Protein AF-A0A7J4Q3N7-F1 (afdb_monomer)

pLDDT: mean 79.57, std 8.9, range [38.97, 88.31]

Radius of gyration: 21.67 Å; Cα contacts (8 Å, |Δi|>4): 85; chains: 1; bounding box: 56×16×54 Å

Foldseek 3Di:
DLVVLLVVLVVLLVVLVVVDQDDDADPPDDPVRVVVSVVSRVVSVVVNVVSNVSSVVSNLVSLLVQLVVLQVVLVDPPDPDPVSSVVSPVVSVVSVVVSVVVVVPPD

Secondary structure (DSSP, 8-state):
-HHHHHHHHHHHHHHHHHH-PPPPPPTT--HHHHHHHHHHHHHHHHHHHHHHHHHHHHHHHHHHHHHHHHHHHHH-TT-S-HHHHHHHHHHHHHHHHHHHHHHH---

Structure (mmCIF, N/CA/C/O backbone):
data_AF-A0A7J4Q3N7-F1
#
_entry.id   AF-A0A7J4Q3N7-F1
#
loop_
_atom_site.group_PDB
_atom_site.id
_atom_site.type_symbol
_atom_site.label_atom_id
_atom_site.label_alt_id
_atom_site.label_comp_id
_atom_site.label_asym_id
_atom_site.label_entity_id
_atom_site.label_seq_id
_atom_site.pdbx_PDB_ins_code
_atom_site.Cartn_x
_atom_site.Cartn_y
_atom_site.Cartn_z
_atom_site.occupancy
_atom_site.B_iso_or_equiv
_atom_site.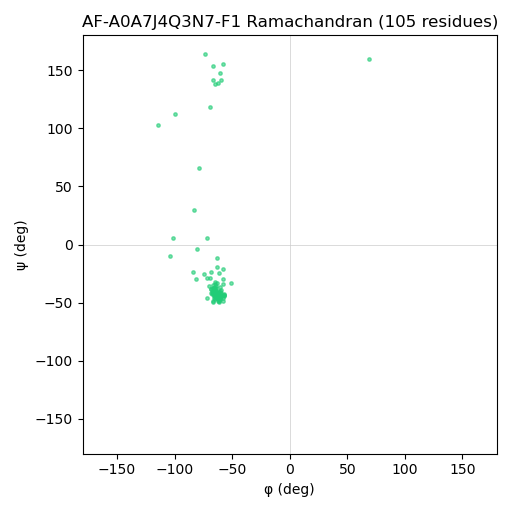auth_seq_id
_atom_site.auth_comp_id
_atom_site.auth_asym_id
_atom_site.auth_atom_id
_atom_site.pdbx_PDB_model_num
ATOM 1 N N . MET A 1 1 ? -17.308 1.319 -0.781 1.00 62.91 1 MET A N 1
ATOM 2 C CA . MET A 1 1 ? -16.421 2.261 -1.500 1.00 62.91 1 MET A CA 1
ATOM 3 C C . MET A 1 1 ? -14.944 1.894 -1.367 1.00 62.91 1 MET A C 1
ATOM 5 O O . MET A 1 1 ? -14.334 1.681 -2.399 1.00 62.91 1 MET A O 1
ATOM 9 N N . GLY A 1 2 ? -14.366 1.726 -0.167 1.00 72.50 2 GLY A N 1
ATOM 10 C CA . GLY A 1 2 ? -12.923 1.424 -0.027 1.00 72.50 2 GLY A CA 1
ATOM 11 C C . GLY A 1 2 ? -12.428 0.148 -0.736 1.00 72.50 2 GLY A C 1
ATOM 12 O O . GLY A 1 2 ? -11.348 0.158 -1.310 1.00 72.50 2 GLY A O 1
ATOM 13 N N . ILE A 1 3 ? -13.253 -0.906 -0.809 1.00 79.56 3 ILE A N 1
ATOM 14 C CA . ILE A 1 3 ? -12.936 -2.144 -1.555 1.00 79.56 3 ILE A CA 1
ATOM 15 C C . ILE A 1 3 ? -12.726 -1.878 -3.056 1.00 79.56 3 ILE A C 1
ATOM 17 O O . ILE A 1 3 ? -11.847 -2.474 -3.665 1.00 79.56 3 ILE A O 1
ATOM 21 N N . VAL A 1 4 ? -13.486 -0.950 -3.648 1.00 81.88 4 VAL A N 1
ATOM 22 C CA . VAL A 1 4 ? -13.368 -0.608 -5.077 1.00 81.88 4 VAL A CA 1
ATOM 23 C C . VAL A 1 4 ? -11.997 -0.002 -5.378 1.00 81.88 4 VAL A C 1
ATOM 25 O O . VAL A 1 4 ? -11.422 -0.295 -6.418 1.00 81.88 4 VAL A O 1
ATOM 28 N N . LEU A 1 5 ? -11.440 0.784 -4.451 1.00 78.94 5 LEU A N 1
ATOM 29 C CA . LEU A 1 5 ? -10.101 1.361 -4.603 1.00 78.94 5 LEU A CA 1
ATOM 30 C C . LEU A 1 5 ? -8.999 0.303 -4.501 1.00 78.94 5 LEU A C 1
ATOM 32 O O . LEU A 1 5 ? -8.014 0.389 -5.223 1.00 78.94 5 LEU A O 1
ATOM 36 N N . ILE A 1 6 ? -9.180 -0.713 -3.652 1.00 82.69 6 ILE A N 1
ATOM 37 C CA . ILE A 1 6 ? -8.241 -1.841 -3.556 1.00 82.69 6 ILE A CA 1
ATOM 38 C C . ILE A 1 6 ? -8.243 -2.646 -4.860 1.00 82.69 6 ILE A C 1
ATOM 40 O O . ILE A 1 6 ? -7.178 -2.984 -5.367 1.00 82.69 6 ILE A O 1
ATOM 44 N N . LEU A 1 7 ? -9.425 -2.905 -5.429 1.00 81.31 7 LEU A N 1
ATOM 45 C CA . LEU A 1 7 ? -9.546 -3.595 -6.715 1.00 81.31 7 LEU A CA 1
ATOM 46 C C . LEU A 1 7 ? -8.956 -2.765 -7.860 1.00 81.31 7 LEU A C 1
ATOM 48 O O . LEU A 1 7 ? -8.196 -3.294 -8.661 1.00 81.31 7 LEU A O 1
ATOM 52 N N . ALA A 1 8 ? -9.240 -1.460 -7.908 1.00 80.00 8 ALA A N 1
ATOM 53 C CA . ALA A 1 8 ? -8.658 -0.565 -8.905 1.00 80.00 8 ALA A CA 1
ATOM 54 C C . ALA A 1 8 ? -7.124 -0.529 -8.820 1.00 80.00 8 ALA A C 1
ATOM 56 O O . ALA A 1 8 ? -6.459 -0.536 -9.848 1.00 80.00 8 ALA A O 1
ATOM 57 N N . ALA A 1 9 ? -6.562 -0.547 -7.609 1.00 79.56 9 ALA A N 1
ATOM 58 C CA . ALA A 1 9 ? -5.119 -0.600 -7.409 1.00 79.56 9 ALA A CA 1
ATOM 59 C C . ALA A 1 9 ? -4.483 -1.905 -7.909 1.00 79.56 9 ALA A C 1
ATOM 61 O O . ALA A 1 9 ? -3.396 -1.862 -8.475 1.00 79.56 9 ALA A O 1
ATOM 62 N N . ALA A 1 10 ? -5.148 -3.048 -7.708 1.00 80.19 10 ALA A N 1
ATOM 63 C CA . ALA A 1 10 ? -4.678 -4.340 -8.212 1.00 80.19 10 ALA A CA 1
ATOM 64 C C . ALA A 1 10 ? -4.695 -4.389 -9.748 1.00 80.19 10 ALA A C 1
ATOM 66 O O . ALA A 1 10 ? -3.733 -4.826 -10.367 1.00 80.19 10 ALA A O 1
ATOM 67 N N . LEU A 1 11 ? -5.749 -3.852 -10.367 1.00 80.44 11 LEU A N 1
ATOM 68 C CA . LEU A 1 11 ? -5.823 -3.738 -11.825 1.00 80.44 11 LEU A CA 1
ATOM 69 C C . LEU A 1 11 ? -4.754 -2.789 -12.381 1.00 80.44 11 LEU A C 1
ATOM 71 O O . LEU A 1 11 ? -4.252 -3.003 -13.477 1.00 80.44 11 LEU A O 1
ATOM 75 N N . PHE A 1 12 ? -4.375 -1.752 -11.628 1.00 78.19 12 PHE A N 1
ATOM 76 C CA . PHE A 1 12 ? -3.353 -0.803 -12.066 1.00 78.19 12 PHE A CA 1
ATOM 77 C C . PHE A 1 12 ? -1.967 -1.453 -12.197 1.00 78.19 12 PHE A C 1
ATOM 79 O O . PHE A 1 12 ? -1.260 -1.147 -13.150 1.00 78.19 12 PHE A O 1
ATOM 86 N N . SER A 1 13 ? -1.592 -2.388 -11.312 1.00 71.94 13 SER A N 1
ATOM 87 C CA . SER A 1 13 ? -0.320 -3.117 -11.464 1.00 71.94 13 SER A CA 1
ATOM 88 C C . SER A 1 13 ? -0.321 -4.074 -12.658 1.00 71.94 13 SER A C 1
ATOM 90 O O . SER A 1 13 ? 0.720 -4.301 -13.264 1.00 71.94 13 SER A O 1
ATOM 92 N N . GLU A 1 14 ? -1.486 -4.606 -1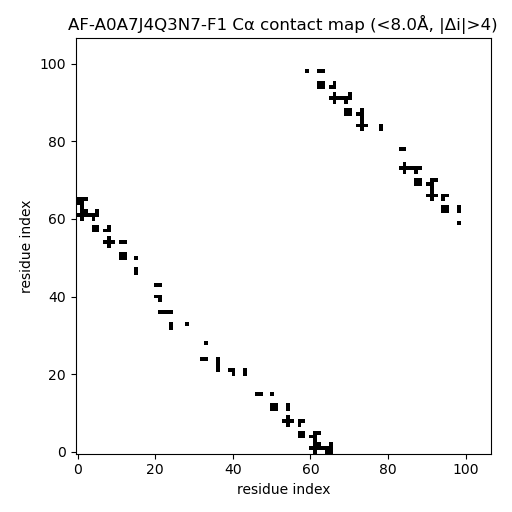3.038 1.00 76.69 14 GLU A N 1
ATOM 93 C CA . GLU A 1 14 ? -1.606 -5.451 -14.233 1.00 76.69 14 GLU A CA 1
ATOM 94 C C . GLU A 1 14 ? -1.403 -4.660 -15.533 1.00 76.69 14 GLU A C 1
ATOM 96 O O . GLU A 1 14 ? -0.985 -5.234 -16.536 1.00 76.69 14 GLU A O 1
ATOM 101 N N . VAL A 1 15 ? -1.633 -3.340 -15.527 1.00 72.94 15 VAL A N 1
ATOM 102 C CA . VAL A 1 15 ? -1.409 -2.500 -16.713 1.00 72.94 15 VAL A CA 1
ATOM 103 C C . VAL A 1 15 ? 0.055 -2.510 -17.139 1.00 72.94 15 VAL A C 1
ATOM 105 O O . VAL A 1 15 ? 0.313 -2.666 -18.325 1.00 72.94 15 VAL A O 1
ATOM 108 N N . VAL A 1 16 ? 1.011 -2.401 -16.212 1.00 67.00 16 VAL A N 1
ATOM 109 C CA . VAL A 1 16 ? 2.450 -2.447 -16.548 1.00 67.00 16 VAL A CA 1
ATOM 110 C C . VAL A 1 16 ? 2.868 -3.835 -17.011 1.00 67.00 16 VAL A C 1
ATOM 112 O O . VAL A 1 16 ? 3.594 -3.961 -17.994 1.00 67.00 16 VAL A O 1
ATOM 115 N N . ALA A 1 17 ? 2.327 -4.881 -16.383 1.00 70.12 17 ALA A N 1
ATOM 116 C CA . ALA A 1 17 ? 2.602 -6.260 -16.772 1.00 70.12 17 ALA A CA 1
ATOM 117 C C . ALA A 1 17 ? 2.164 -6.588 -18.215 1.00 70.12 17 ALA A C 1
ATOM 119 O O . ALA A 1 17 ? 2.726 -7.496 -18.821 1.00 70.12 17 ALA A O 1
ATOM 120 N N . MET A 1 18 ? 1.193 -5.857 -18.781 1.00 72.50 18 MET A N 1
ATOM 121 C CA . MET A 1 18 ? 0.778 -6.023 -20.181 1.00 72.50 18 MET A CA 1
ATOM 122 C C . MET A 1 18 ? 1.768 -5.445 -21.200 1.00 72.50 18 MET A C 1
ATOM 124 O O . MET A 1 18 ? 1.761 -5.903 -22.340 1.00 72.50 18 MET A O 1
ATOM 128 N N . TRP A 1 19 ? 2.582 -4.453 -20.826 1.00 71.88 19 TRP A N 1
ATOM 129 C CA . TRP A 1 19 ? 3.581 -3.871 -21.734 1.00 71.88 19 TRP A CA 1
ATOM 130 C C . TRP A 1 19 ? 4.853 -4.713 -21.808 1.00 71.88 19 TRP A C 1
ATOM 132 O O . TRP A 1 19 ? 5.462 -4.775 -22.869 1.00 71.88 19 TRP A O 1
ATOM 142 N N . GLY A 1 20 ? 5.191 -5.418 -20.724 1.00 71.62 20 GLY A N 1
ATOM 143 C CA . GLY A 1 20 ? 6.377 -6.271 -20.653 1.00 71.62 20 GLY A CA 1
ATOM 144 C C . GLY A 1 20 ? 7.695 -5.479 -20.661 1.00 71.62 20 GLY A C 1
ATOM 145 O O . GLY A 1 20 ? 7.715 -4.306 -21.038 1.00 71.62 20 GLY A O 1
ATOM 146 N N . PRO A 1 21 ? 8.799 -6.087 -20.196 1.00 78.19 21 PRO A N 1
ATOM 147 C CA . PRO A 1 21 ? 10.117 -5.471 -20.298 1.00 78.19 21 PRO A CA 1
ATOM 148 C C . PRO A 1 21 ? 10.559 -5.365 -21.770 1.00 78.19 21 PRO A C 1
ATOM 150 O O . PRO A 1 21 ? 10.116 -6.176 -22.587 1.00 78.19 21 PRO A O 1
ATOM 153 N N . PRO A 1 22 ? 11.431 -4.398 -22.112 1.00 78.25 22 PRO A N 1
ATOM 154 C CA . PRO A 1 22 ? 12.020 -4.307 -23.446 1.00 78.25 22 PRO A CA 1
ATOM 155 C C . PRO A 1 22 ? 12.829 -5.566 -23.790 1.00 78.25 22 PRO A C 1
ATOM 157 O O . PRO A 1 22 ? 13.416 -6.195 -22.906 1.00 78.25 22 PRO A O 1
ATOM 160 N N . ASP A 1 23 ? 12.843 -5.929 -25.074 1.00 80.38 23 ASP A N 1
ATOM 161 C CA . ASP A 1 23 ? 13.528 -7.124 -25.574 1.00 80.38 23 ASP A CA 1
ATOM 162 C C . ASP A 1 23 ? 15.050 -7.012 -25.387 1.00 80.38 23 ASP A C 1
ATOM 164 O O . ASP A 1 23 ? 15.643 -5.959 -25.627 1.00 80.38 23 ASP A O 1
ATOM 168 N N . GLU A 1 24 ? 15.690 -8.105 -24.958 1.00 79.56 24 GLU A N 1
ATOM 169 C CA . GLU A 1 24 ? 17.145 -8.143 -24.779 1.00 79.56 24 GLU A CA 1
ATOM 170 C C . GLU A 1 24 ? 17.868 -7.918 -26.121 1.00 79.56 24 GLU A C 1
ATOM 172 O O . GLU A 1 24 ? 17.449 -8.470 -27.144 1.00 79.56 24 GLU A O 1
ATOM 177 N N . PRO A 1 25 ? 18.967 -7.139 -26.140 1.00 79.06 25 PRO A N 1
ATOM 178 C CA . PRO A 1 25 ? 19.709 -6.886 -27.364 1.00 79.06 25 PRO A CA 1
ATOM 179 C C . PRO A 1 25 ? 20.367 -8.176 -27.869 1.00 79.06 25 PRO A C 1
ATOM 181 O O . PRO A 1 25 ? 20.892 -8.971 -27.084 1.00 79.06 25 PRO A O 1
ATOM 184 N N . ASP A 1 26 ? 20.370 -8.362 -29.190 1.00 80.12 26 ASP A N 1
ATOM 185 C CA . ASP A 1 26 ? 21.019 -9.505 -29.836 1.00 80.12 26 ASP A CA 1
ATOM 186 C C . ASP A 1 26 ? 22.518 -9.584 -29.489 1.00 80.12 26 ASP A C 1
ATOM 188 O O . ASP A 1 26 ? 23.181 -8.583 -29.213 1.00 80.12 26 ASP A O 1
ATOM 192 N N . VAL A 1 27 ? 23.095 -10.788 -29.568 1.00 70.56 27 VAL A N 1
ATOM 193 C CA . VAL A 1 27 ? 24.531 -11.038 -29.294 1.00 70.56 27 VAL A CA 1
ATOM 194 C C . VAL A 1 27 ? 25.453 -10.210 -30.210 1.00 70.56 27 VAL A C 1
ATOM 196 O O . VAL A 1 27 ? 26.607 -9.941 -29.865 1.00 70.56 27 VAL A O 1
ATOM 199 N N . ASP A 1 28 ? 24.918 -9.761 -31.344 1.00 78.50 28 ASP A N 1
ATOM 200 C CA . ASP A 1 28 ? 25.603 -9.023 -32.402 1.00 78.50 28 ASP A CA 1
ATOM 201 C C . ASP A 1 28 ? 25.313 -7.508 -32.335 1.00 78.50 28 ASP A C 1
ATOM 203 O O . ASP A 1 28 ? 25.697 -6.764 -33.242 1.00 78.50 28 ASP A O 1
ATOM 207 N N . ALA A 1 29 ? 24.602 -7.054 -31.297 1.00 78.50 29 ALA A N 1
ATOM 208 C CA . ALA A 1 29 ? 24.111 -5.689 -31.168 1.00 78.50 29 ALA A CA 1
ATOM 209 C C . ALA A 1 29 ? 25.245 -4.656 -31.165 1.00 78.50 29 ALA A C 1
ATOM 211 O O . ALA A 1 29 ? 26.318 -4.845 -30.579 1.00 78.50 29 ALA A O 1
ATOM 212 N N . THR A 1 30 ? 24.998 -3.522 -31.819 1.00 85.12 30 THR A N 1
ATOM 213 C CA . THR A 1 30 ? 25.947 -2.413 -31.808 1.00 85.12 30 THR A CA 1
ATOM 214 C C . THR A 1 30 ? 25.943 -1.707 -30.448 1.00 85.12 30 THR A C 1
ATOM 216 O O . THR A 1 30 ? 25.027 -1.846 -29.640 1.00 85.12 30 THR A O 1
ATOM 219 N N . LEU A 1 31 ? 26.980 -0.905 -30.177 1.00 81.06 31 LEU A N 1
ATOM 220 C CA . LEU A 1 31 ? 27.035 -0.057 -28.976 1.00 81.06 31 LEU A CA 1
ATOM 221 C C . LEU A 1 31 ? 25.846 0.916 -28.89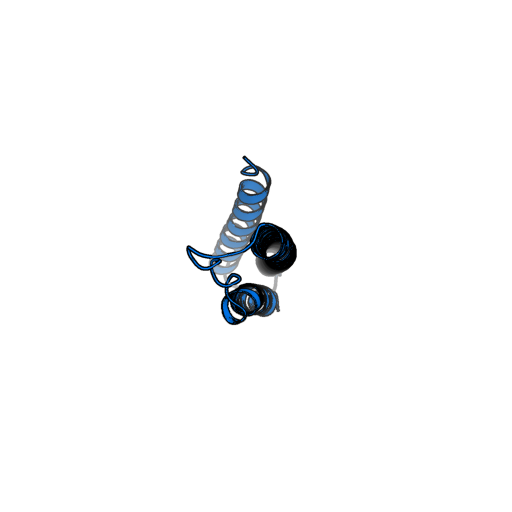0 1.00 81.06 31 LEU A C 1
ATOM 223 O O . LEU A 1 31 ? 25.437 1.272 -27.788 1.00 81.06 31 LEU A O 1
ATOM 227 N N . GLU A 1 32 ? 25.311 1.336 -30.038 1.00 84.06 32 GLU A N 1
ATOM 228 C CA . GLU A 1 32 ? 24.142 2.211 -30.126 1.00 84.06 32 GLU A CA 1
ATOM 229 C C . GLU A 1 32 ? 22.867 1.453 -29.723 1.00 84.06 32 GLU A C 1
ATOM 231 O O . GLU A 1 32 ? 22.152 1.915 -28.835 1.00 84.06 32 GLU A O 1
ATOM 236 N N . ASP A 1 33 ? 22.672 0.232 -30.233 1.00 80.06 33 ASP A N 1
ATOM 237 C CA . ASP A 1 33 ? 21.550 -0.643 -29.849 1.00 80.06 33 ASP A CA 1
ATOM 238 C C . ASP A 1 33 ? 21.569 -0.980 -28.347 1.00 80.06 33 ASP A C 1
ATOM 240 O O . ASP A 1 33 ? 20.536 -0.967 -27.679 1.00 80.06 33 ASP A O 1
ATOM 244 N N . LEU A 1 34 ? 22.760 -1.219 -27.781 1.00 83.06 34 LEU A N 1
ATOM 245 C CA . LEU A 1 34 ? 22.914 -1.481 -26.348 1.00 83.06 34 LEU A CA 1
ATOM 246 C C . LEU A 1 34 ? 22.566 -0.248 -25.500 1.00 83.06 34 LEU A C 1
ATOM 248 O O . LEU A 1 34 ? 21.998 -0.377 -24.418 1.00 83.06 34 LEU A O 1
ATOM 252 N N . SER A 1 35 ? 22.923 0.948 -25.978 1.00 84.62 35 SER A N 1
ATOM 253 C CA . SER A 1 35 ? 22.598 2.201 -25.293 1.00 84.62 35 SER A CA 1
ATOM 254 C C . SER A 1 35 ? 21.099 2.498 -25.319 1.00 84.62 35 SER A C 1
ATOM 256 O O . SER A 1 35 ? 20.551 2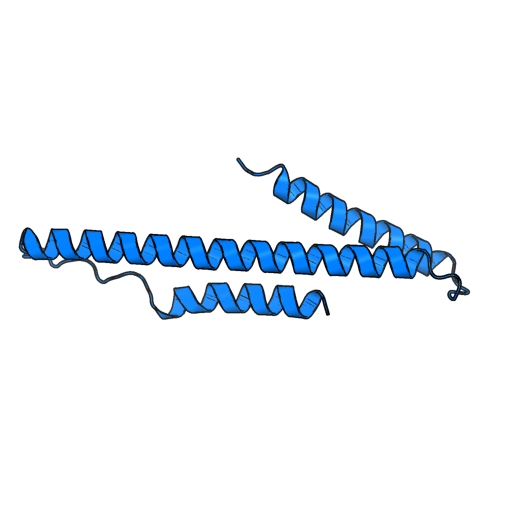.908 -24.298 1.00 84.62 35 SER A O 1
ATOM 258 N N . GLN A 1 36 ? 20.435 2.202 -26.439 1.00 85.19 36 GLN A N 1
ATOM 259 C CA . GLN A 1 36 ? 18.996 2.375 -26.597 1.00 85.19 36 GLN A CA 1
ATOM 260 C C . GLN A 1 36 ? 18.210 1.382 -25.731 1.00 85.19 36 GLN A C 1
ATOM 262 O O . GLN A 1 36 ? 17.291 1.786 -25.027 1.00 85.19 36 GLN A O 1
ATOM 267 N N . TYR A 1 37 ? 18.641 0.116 -25.669 1.00 85.12 37 TYR A N 1
ATOM 268 C CA . TYR A 1 37 ? 18.067 -0.873 -24.751 1.00 85.12 37 TYR A CA 1
ATOM 269 C C . TYR A 1 37 ? 18.149 -0.434 -23.281 1.00 85.12 37 TYR A C 1
ATOM 271 O O . TYR A 1 37 ? 17.189 -0.591 -22.529 1.00 85.12 37 TYR A O 1
ATOM 279 N N . LEU A 1 38 ? 19.287 0.124 -22.852 1.00 85.88 38 LEU A N 1
ATOM 280 C CA . LEU A 1 38 ? 19.442 0.604 -21.476 1.00 85.88 38 LEU A CA 1
ATOM 281 C C . LEU A 1 38 ? 18.527 1.797 -21.171 1.00 85.88 38 LEU A C 1
ATOM 283 O O . LEU A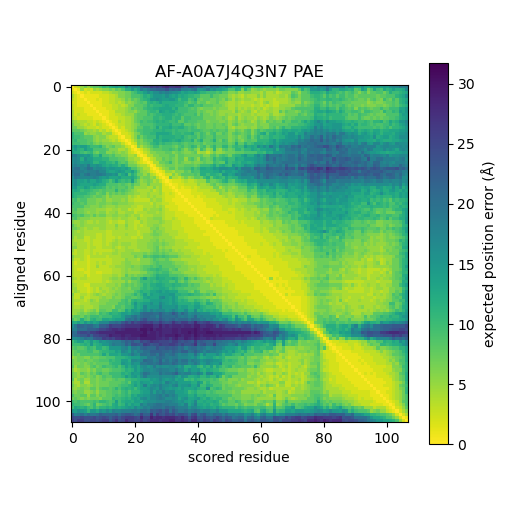 1 38 ? 17.999 1.873 -20.064 1.00 85.88 38 LEU A O 1
ATOM 287 N N . GLU A 1 39 ? 18.330 2.701 -22.133 1.00 88.31 39 GLU A N 1
ATOM 288 C CA . GLU A 1 39 ? 17.391 3.821 -22.007 1.00 88.31 39 GLU A CA 1
ATOM 289 C C . GLU A 1 39 ? 15.938 3.329 -21.913 1.00 88.31 39 GLU A C 1
ATOM 291 O O . GLU A 1 39 ? 15.207 3.731 -21.004 1.00 88.31 39 GLU A O 1
ATOM 296 N N . ASP A 1 40 ? 15.541 2.393 -22.776 1.00 86.06 40 ASP A N 1
ATOM 297 C CA . ASP A 1 40 ? 14.203 1.794 -22.760 1.00 86.06 40 ASP A CA 1
ATOM 298 C C . ASP A 1 40 ? 13.946 1.001 -21.466 1.00 86.06 40 ASP A C 1
ATOM 300 O O . ASP A 1 40 ? 12.850 1.052 -20.898 1.00 86.06 40 ASP A O 1
ATOM 304 N N . LEU A 1 41 ? 14.962 0.301 -20.952 1.00 87.44 41 LEU A N 1
ATOM 305 C CA . LEU A 1 41 ? 14.884 -0.440 -19.693 1.00 87.44 41 LEU A CA 1
ATOM 306 C C . LEU A 1 41 ? 14.738 0.494 -18.487 1.00 87.44 41 LEU A C 1
ATOM 308 O O . LEU A 1 41 ? 13.967 0.199 -17.571 1.00 87.44 41 LEU A O 1
ATOM 312 N N . ASP A 1 42 ? 15.459 1.615 -18.470 1.00 87.25 42 ASP A N 1
ATOM 313 C CA . ASP A 1 42 ? 15.322 2.628 -17.421 1.00 87.25 42 ASP A CA 1
ATOM 314 C C . ASP A 1 42 ? 13.923 3.265 -17.462 1.00 87.25 42 ASP A C 1
ATOM 316 O O . ASP A 1 42 ? 13.240 3.331 -16.438 1.00 87.25 42 ASP A O 1
ATOM 320 N N . GLY A 1 43 ? 13.428 3.599 -18.659 1.00 85.94 43 GLY A N 1
ATOM 321 C CA . GLY A 1 43 ? 12.064 4.093 -18.864 1.00 85.94 43 GLY A CA 1
ATOM 322 C C . GLY A 1 43 ? 10.981 3.107 -18.406 1.00 85.94 43 GLY A C 1
ATOM 323 O O . GLY A 1 43 ? 10.011 3.507 -17.754 1.0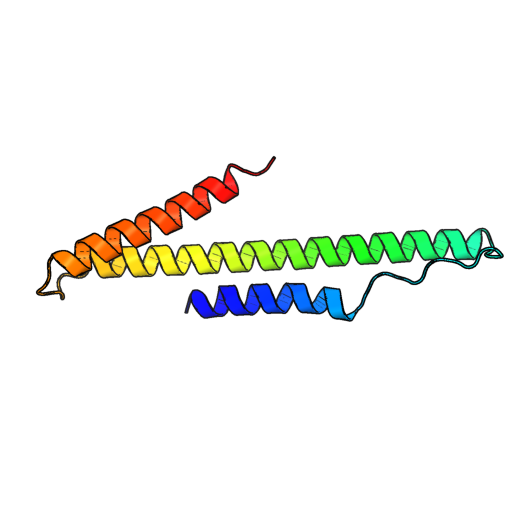0 85.94 43 GLY A O 1
ATOM 324 N N . TYR A 1 44 ? 11.153 1.811 -18.684 1.00 86.12 44 TYR A N 1
ATOM 325 C CA . TYR A 1 44 ? 10.265 0.754 -18.190 1.00 86.12 44 TYR A CA 1
ATOM 326 C C . TYR A 1 44 ? 10.276 0.662 -16.656 1.00 86.12 44 TYR A C 1
ATOM 328 O O . TYR A 1 44 ? 9.215 0.601 -16.030 1.00 86.12 44 TYR A O 1
ATOM 336 N N . ASN A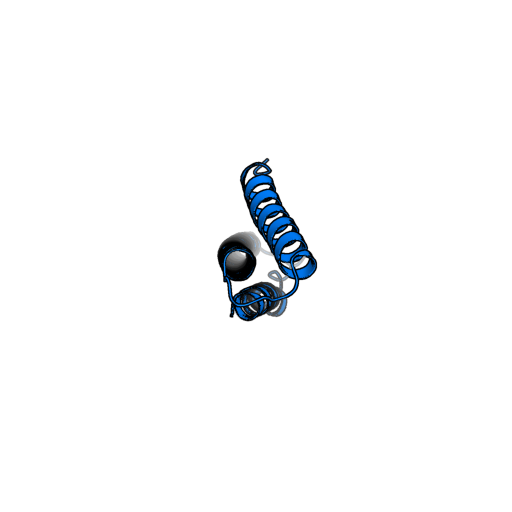 1 45 ? 11.458 0.699 -16.034 1.00 87.00 45 ASN A N 1
ATOM 337 C CA . ASN A 1 45 ? 11.595 0.643 -14.576 1.00 87.00 45 ASN A CA 1
ATOM 338 C C . ASN A 1 45 ? 10.986 1.870 -13.883 1.00 87.00 45 ASN A C 1
ATOM 340 O O . ASN A 1 45 ? 10.380 1.747 -12.814 1.00 87.00 45 ASN A O 1
ATOM 344 N N . ASP A 1 46 ? 11.117 3.051 -14.482 1.00 88.00 46 ASP A N 1
ATOM 345 C CA . ASP A 1 46 ? 10.487 4.268 -13.978 1.00 88.00 46 ASP A CA 1
ATOM 346 C C . ASP A 1 46 ? 8.960 4.199 -14.082 1.00 88.00 46 ASP A C 1
ATOM 348 O O . ASP A 1 46 ? 8.255 4.554 -13.129 1.00 88.00 46 ASP A O 1
ATOM 352 N N . LEU A 1 47 ? 8.432 3.676 -15.190 1.00 85.38 47 LEU A N 1
ATOM 353 C CA . LEU A 1 47 ? 7.000 3.437 -15.344 1.00 85.38 47 LEU A CA 1
ATOM 354 C C . LEU A 1 47 ? 6.479 2.440 -14.297 1.00 85.38 47 LEU A C 1
ATOM 356 O O . LEU A 1 47 ? 5.486 2.731 -13.622 1.00 85.38 47 LEU A O 1
ATOM 360 N N . ASP A 1 48 ? 7.158 1.305 -14.120 1.00 86.81 48 ASP A N 1
ATOM 361 C CA . ASP A 1 48 ? 6.814 0.302 -13.106 1.00 86.81 48 ASP A CA 1
ATOM 362 C C . ASP A 1 48 ? 6.803 0.909 -11.698 1.00 86.81 48 ASP A C 1
ATOM 364 O O . ASP A 1 48 ? 5.842 0.743 -10.937 1.00 86.81 48 ASP A O 1
ATOM 368 N N . ARG A 1 49 ? 7.813 1.723 -11.375 1.00 85.81 49 ARG A N 1
ATOM 369 C CA . ARG A 1 49 ? 7.901 2.426 -10.093 1.00 85.81 49 ARG A CA 1
ATOM 370 C C . ARG A 1 49 ? 6.729 3.383 -9.881 1.00 85.81 49 ARG A C 1
ATOM 372 O O . ARG A 1 49 ? 6.148 3.404 -8.791 1.00 85.81 49 ARG A O 1
ATOM 379 N N . VAL A 1 50 ? 6.372 4.185 -10.885 1.00 87.75 50 VAL A N 1
ATOM 380 C CA . VAL A 1 50 ? 5.261 5.147 -10.790 1.00 87.75 50 VAL A CA 1
ATOM 381 C C . VAL A 1 50 ? 3.931 4.423 -10.607 1.00 87.75 50 VAL A C 1
ATOM 383 O O . VAL A 1 50 ? 3.155 4.773 -9.715 1.00 87.75 50 VAL A O 1
ATOM 386 N N . VAL A 1 51 ? 3.670 3.390 -11.405 1.00 86.25 51 VAL A N 1
ATOM 387 C CA . VAL A 1 51 ? 2.426 2.616 -11.334 1.00 86.25 51 VAL A CA 1
ATOM 388 C C . VAL A 1 51 ? 2.322 1.878 -10.004 1.00 86.25 51 VAL A C 1
ATOM 390 O O . VAL A 1 51 ? 1.280 1.952 -9.347 1.00 86.25 51 VAL A O 1
ATOM 393 N N . THR A 1 52 ? 3.401 1.241 -9.550 1.00 85.44 52 THR A N 1
ATOM 394 C CA . THR A 1 52 ? 3.452 0.559 -8.250 1.00 85.44 52 THR A CA 1
ATOM 395 C C . THR A 1 52 ? 3.244 1.536 -7.089 1.00 85.44 52 THR A C 1
ATOM 397 O O . THR A 1 52 ? 2.509 1.238 -6.139 1.00 85.44 52 THR A O 1
ATOM 400 N N . SER A 1 53 ? 3.818 2.740 -7.173 1.00 86.38 53 SER A N 1
ATOM 401 C CA . SER A 1 53 ? 3.605 3.812 -6.195 1.00 86.38 53 SER A CA 1
ATOM 402 C C . SER A 1 53 ? 2.136 4.246 -6.137 1.00 86.38 53 SER A C 1
ATOM 404 O O . SER A 1 53 ? 1.527 4.246 -5.063 1.00 86.38 53 SER A O 1
ATOM 406 N N . ILE A 1 54 ? 1.515 4.521 -7.290 1.00 86.81 54 ILE A N 1
ATOM 407 C CA . ILE A 1 54 ? 0.092 4.884 -7.377 1.00 86.81 54 ILE A CA 1
ATOM 408 C C . ILE A 1 54 ? -0.795 3.754 -6.841 1.00 86.81 54 ILE A C 1
ATOM 410 O O . ILE A 1 54 ? -1.700 4.011 -6.043 1.00 86.81 54 ILE A O 1
AT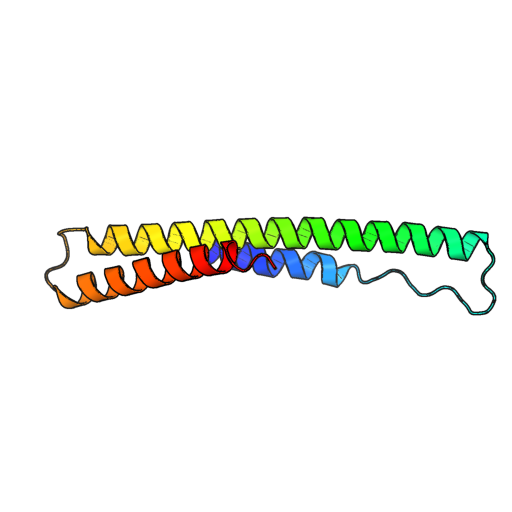OM 414 N N . GLY A 1 55 ? -0.516 2.502 -7.210 1.00 85.31 55 GLY A N 1
ATOM 415 C CA . GLY A 1 55 ? -1.218 1.331 -6.687 1.00 85.31 55 GLY A CA 1
ATOM 416 C C . GLY A 1 55 ? -1.132 1.247 -5.160 1.00 85.31 55 GLY A C 1
ATOM 417 O O . GLY A 1 55 ? -2.140 1.049 -4.480 1.00 85.31 55 GLY A O 1
ATOM 418 N N . THR A 1 56 ? 0.046 1.500 -4.591 1.00 85.75 56 THR A N 1
ATOM 419 C CA . THR A 1 56 ? 0.256 1.510 -3.135 1.00 85.75 56 THR A CA 1
ATOM 420 C C . THR A 1 56 ? -0.521 2.634 -2.444 1.00 85.75 56 THR A C 1
ATOM 422 O O . THR A 1 56 ? -1.128 2.408 -1.390 1.00 85.75 56 THR A O 1
ATOM 425 N N . ILE A 1 57 ? -0.575 3.828 -3.042 1.00 86.69 57 ILE A N 1
ATOM 426 C CA . ILE A 1 57 ? -1.380 4.955 -2.545 1.00 86.69 57 ILE A CA 1
ATOM 427 C C . ILE A 1 57 ? -2.867 4.591 -2.560 1.00 86.69 57 ILE A C 1
ATOM 429 O O . ILE A 1 57 ? -3.554 4.753 -1.551 1.00 86.69 57 ILE A O 1
ATOM 433 N N . LEU A 1 58 ? -3.370 4.048 -3.670 1.00 87.25 58 LEU A N 1
ATOM 434 C CA . LEU A 1 58 ? -4.770 3.647 -3.808 1.00 87.25 58 LEU A CA 1
ATOM 435 C C . LEU A 1 58 ? -5.159 2.544 -2.813 1.00 87.25 58 LEU A C 1
ATOM 437 O O . LEU A 1 58 ? -6.221 2.633 -2.192 1.00 87.25 58 LEU A O 1
ATOM 441 N N . GLN A 1 59 ? -4.291 1.552 -2.588 1.00 85.88 59 GLN A N 1
ATOM 442 C CA . GLN A 1 59 ? -4.491 0.537 -1.546 1.00 85.88 59 GLN A CA 1
ATOM 443 C C . GLN A 1 59 ? -4.527 1.161 -0.150 1.00 85.88 59 GLN A C 1
ATOM 445 O O . GLN A 1 59 ? -5.405 0.834 0.646 1.00 85.88 59 GLN A O 1
ATOM 450 N N . THR A 1 60 ? -3.607 2.080 0.143 1.00 87.56 60 THR A N 1
ATOM 451 C CA . THR A 1 60 ? -3.519 2.779 1.433 1.00 87.56 60 THR A CA 1
ATOM 452 C C . THR A 1 60 ? -4.782 3.588 1.715 1.00 87.56 60 THR A C 1
ATOM 454 O O . THR A 1 60 ? -5.381 3.462 2.785 1.00 87.56 60 THR A O 1
ATOM 457 N N . VAL A 1 61 ? -5.247 4.363 0.734 1.00 88.06 61 VAL A N 1
ATOM 458 C CA . VAL A 1 61 ? -6.496 5.129 0.832 1.00 88.06 61 VAL A CA 1
ATOM 459 C C . VAL A 1 61 ? -7.699 4.190 0.951 1.00 88.06 61 VAL A C 1
ATOM 461 O O . VAL A 1 61 ? -8.575 4.414 1.788 1.00 88.06 61 VAL A O 1
ATOM 464 N N . GLY A 1 62 ? -7.735 3.105 0.172 1.00 86.25 62 GLY A N 1
ATOM 465 C CA . GLY A 1 62 ? -8.781 2.084 0.241 1.00 86.25 62 GLY A CA 1
ATOM 466 C C . GLY A 1 62 ? -8.901 1.453 1.629 1.00 86.25 62 GLY A C 1
ATOM 467 O O . GLY A 1 62 ? -10.000 1.405 2.188 1.00 86.25 62 GLY A O 1
ATOM 468 N N . LEU A 1 63 ? -7.774 1.041 2.217 1.00 87.75 63 LEU A N 1
ATOM 469 C CA . LEU A 1 63 ? -7.699 0.495 3.574 1.00 87.75 63 LEU A CA 1
ATOM 470 C C . LEU A 1 63 ? -8.085 1.535 4.630 1.00 87.75 63 LEU A C 1
ATOM 472 O O . LEU A 1 63 ? -8.858 1.219 5.534 1.00 87.75 63 LEU A O 1
ATOM 476 N N . GLY A 1 64 ? -7.635 2.783 4.488 1.00 86.75 64 GLY A N 1
ATOM 477 C CA . GLY A 1 64 ? -8.020 3.881 5.377 1.00 86.75 64 GLY A CA 1
ATOM 478 C C . GLY A 1 64 ? -9.534 4.119 5.399 1.00 86.75 64 GLY A C 1
ATOM 479 O O . GLY A 1 64 ? -10.133 4.232 6.469 1.00 86.75 64 GLY A O 1
ATOM 480 N N . LEU A 1 65 ? -10.186 4.110 4.230 1.00 88.25 65 LEU A N 1
ATOM 481 C CA . LEU A 1 65 ? -11.644 4.246 4.128 1.00 88.25 65 LEU A CA 1
ATOM 482 C C . LEU A 1 65 ? -12.395 3.044 4.718 1.00 88.25 65 LEU A C 1
ATOM 484 O O . LEU A 1 65 ? -13.465 3.229 5.300 1.00 88.25 65 LEU A O 1
ATOM 488 N N . ILE A 1 66 ? -11.856 1.825 4.588 1.00 87.44 66 ILE A N 1
ATOM 489 C CA . ILE A 1 66 ? -12.426 0.622 5.219 1.00 87.44 66 ILE A CA 1
ATOM 490 C C . ILE A 1 66 ? -12.312 0.719 6.742 1.00 87.44 66 ILE A C 1
ATOM 492 O O . ILE A 1 66 ? -13.312 0.543 7.434 1.00 87.44 66 ILE A O 1
ATOM 496 N N . GLY A 1 67 ? -11.131 1.059 7.263 1.00 83.44 67 GLY A N 1
ATOM 497 C CA . GLY A 1 67 ? -10.911 1.252 8.696 1.00 83.44 67 GLY A CA 1
ATOM 498 C C . GLY A 1 67 ? -11.838 2.322 9.277 1.00 83.44 67 GLY A C 1
ATOM 499 O O . GLY A 1 67 ? -12.511 2.078 10.278 1.00 83.44 67 GLY A O 1
ATOM 500 N N . TYR A 1 68 ? -11.963 3.470 8.603 1.00 84.56 68 TYR A N 1
ATOM 501 C CA . TYR A 1 68 ? -12.886 4.534 9.004 1.00 84.56 68 TYR A CA 1
ATOM 502 C C . TYR A 1 68 ? -14.349 4.071 9.015 1.00 84.56 68 TYR A C 1
ATOM 504 O O . TYR A 1 68 ? -15.069 4.343 9.975 1.00 84.56 68 TYR A O 1
ATOM 512 N N . ALA A 1 69 ? -14.797 3.351 7.982 1.00 83.31 69 ALA A N 1
ATOM 513 C CA . ALA A 1 69 ? -16.163 2.837 7.917 1.00 83.31 69 ALA A CA 1
ATOM 514 C C . ALA A 1 69 ? -16.460 1.840 9.049 1.00 83.31 69 ALA A C 1
ATOM 516 O O . ALA A 1 69 ? -17.515 1.933 9.671 1.00 83.31 69 ALA A O 1
ATOM 517 N N . LEU A 1 70 ? -15.521 0.941 9.361 1.00 83.50 70 LEU A N 1
ATOM 518 C CA . LEU A 1 70 ? -15.655 -0.031 10.450 1.00 83.50 70 LEU A CA 1
ATOM 519 C C . LEU A 1 70 ? -15.714 0.643 11.826 1.00 83.50 70 LEU A C 1
ATOM 521 O O . LEU A 1 70 ? -16.571 0.309 12.642 1.00 83.50 70 LEU A O 1
ATOM 525 N N . LEU A 1 71 ? -14.848 1.630 12.074 1.00 82.12 71 LEU A N 1
ATOM 526 C CA . LEU A 1 71 ? -14.857 2.396 13.322 1.00 82.12 71 LEU A CA 1
ATOM 527 C C . LEU A 1 71 ? -16.122 3.253 13.460 1.00 82.12 71 LEU A C 1
ATOM 529 O O . LEU A 1 71 ? -16.687 3.355 14.548 1.00 82.12 71 LEU A O 1
ATOM 533 N N . ARG A 1 72 ? -16.603 3.837 12.357 1.00 83.94 72 ARG A N 1
ATOM 534 C CA . ARG A 1 72 ? -17.871 4.574 12.326 1.00 83.94 72 ARG A CA 1
ATOM 535 C C . ARG A 1 72 ? -19.054 3.658 12.636 1.00 83.94 72 ARG A C 1
ATOM 537 O O . ARG A 1 72 ? -19.918 4.044 13.421 1.00 83.94 72 ARG A O 1
ATOM 544 N N . GLU A 1 73 ? -19.083 2.459 12.062 1.00 78.56 73 GLU A N 1
ATOM 545 C CA . GLU A 1 73 ? -20.125 1.464 12.325 1.00 78.56 73 GLU A CA 1
ATOM 546 C C . GLU A 1 73 ? -20.118 1.018 13.793 1.00 78.56 73 GLU A C 1
ATOM 548 O O . GLU A 1 73 ? -21.161 0.989 14.446 1.00 78.56 73 GLU A O 1
ATOM 553 N N . ALA A 1 74 ? -18.925 0.813 14.357 1.00 74.56 74 ALA A N 1
ATOM 554 C CA . ALA A 1 74 ? -18.728 0.500 15.770 1.00 74.56 74 ALA A CA 1
ATOM 555 C C . ALA A 1 74 ? -19.175 1.616 16.737 1.00 74.56 74 ALA A C 1
ATOM 557 O O . ALA A 1 74 ? -19.366 1.376 17.931 1.00 74.56 74 ALA A O 1
ATOM 558 N N . HIS A 1 75 ? -19.321 2.853 16.265 1.00 73.19 75 HIS A N 1
ATOM 559 C CA . HIS A 1 75 ? -19.780 3.976 17.084 1.00 73.19 75 HIS A CA 1
ATOM 560 C C . HIS A 1 75 ? -21.246 4.355 16.810 1.00 73.19 75 HIS A C 1
ATOM 562 O O . HIS A 1 75 ? -21.840 5.142 17.551 1.00 73.19 75 HIS A O 1
ATOM 568 N N . SER A 1 76 ? -21.853 3.787 15.767 1.00 73.56 76 SER A N 1
ATOM 569 C CA . SER A 1 76 ? -23.261 3.988 15.442 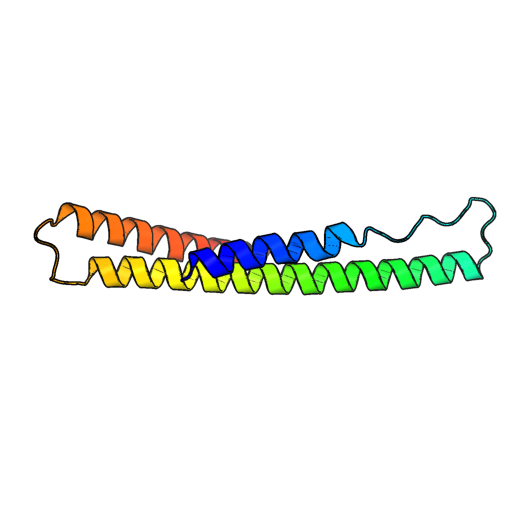1.00 73.56 76 SER A CA 1
ATOM 570 C C . SER A 1 76 ? -24.146 3.305 16.487 1.00 73.56 76 SER A C 1
ATOM 572 O O . SER A 1 76 ? -24.121 2.084 16.651 1.00 73.56 76 SER A O 1
ATOM 574 N N . SER A 1 77 ? -24.966 4.093 17.186 1.00 60.72 77 SER A N 1
ATOM 575 C CA . SER A 1 77 ? -25.888 3.640 18.240 1.00 60.72 77 SER A CA 1
ATOM 576 C C . SER A 1 77 ? -27.097 2.848 17.725 1.00 60.72 77 SER A C 1
ATOM 578 O O . SER A 1 77 ? -27.983 2.511 18.504 1.00 60.72 77 SER A O 1
ATOM 580 N N . LYS A 1 78 ? -27.154 2.543 16.421 1.00 60.66 78 LYS A N 1
ATOM 581 C CA . LYS A 1 78 ? -28.291 1.870 15.776 1.00 60.66 78 LYS A CA 1
ATOM 582 C C . LYS A 1 78 ? -28.306 0.342 15.968 1.00 60.66 78 LYS A C 1
ATOM 584 O O . LYS A 1 78 ? -29.251 -0.312 15.544 1.00 60.66 78 LYS A O 1
ATOM 589 N N . HIS A 1 79 ? -27.289 -0.235 16.603 1.00 56.44 79 HIS A N 1
ATOM 590 C CA . HIS A 1 79 ? -27.142 -1.684 16.732 1.00 56.44 79 HIS A CA 1
ATOM 591 C C . HIS A 1 79 ? -27.611 -2.181 18.104 1.00 56.44 79 HIS A C 1
ATOM 593 O O . HIS A 1 79 ? -26.946 -1.943 19.109 1.00 56.44 79 HIS A O 1
ATOM 599 N N . GLU A 1 80 ? -28.714 -2.935 18.132 1.00 57.22 80 GLU A N 1
ATOM 600 C CA . GLU A 1 80 ? -29.217 -3.652 19.321 1.00 57.22 80 GLU A CA 1
ATOM 601 C C . GLU A 1 80 ? -28.245 -4.735 19.837 1.00 57.22 80 GLU A C 1
ATOM 603 O O . GLU A 1 80 ? -28.400 -5.239 20.948 1.00 57.22 80 GLU A O 1
ATOM 608 N N . HIS A 1 81 ? -27.204 -5.082 19.069 1.00 72.38 81 HIS A N 1
ATOM 609 C CA . HIS A 1 81 ? -26.254 -6.138 19.413 1.00 72.38 81 HIS A CA 1
ATOM 610 C C . HIS A 1 81 ? -24.844 -5.595 19.674 1.00 72.38 81 HIS A C 1
ATOM 612 O O . HIS A 1 81 ? -24.062 -5.342 18.755 1.00 72.38 81 HIS A O 1
ATOM 618 N N . THR A 1 82 ? -24.487 -5.511 20.959 1.00 73.62 82 THR A N 1
ATOM 619 C CA . THR A 1 82 ? -23.149 -5.145 21.460 1.00 73.62 82 THR A CA 1
ATOM 620 C C . THR A 1 82 ? -22.021 -5.957 20.812 1.00 73.62 82 THR A C 1
ATOM 622 O O . THR A 1 82 ? -20.938 -5.425 20.583 1.00 73.62 82 THR A O 1
ATOM 625 N N . ALA A 1 83 ? -22.275 -7.225 20.465 1.00 77.81 83 ALA A N 1
ATOM 626 C CA . ALA A 1 83 ? -21.295 -8.102 19.824 1.00 77.81 83 ALA A CA 1
ATOM 627 C C . ALA A 1 83 ? -20.826 -7.574 18.457 1.00 77.81 83 ALA A C 1
ATOM 629 O O . ALA A 1 83 ? -19.624 -7.488 18.219 1.00 77.81 83 ALA A O 1
ATOM 630 N N . LEU A 1 84 ? -21.755 -7.139 17.596 1.00 78.06 84 LEU A N 1
ATOM 631 C CA . LEU A 1 84 ? -21.430 -6.615 16.264 1.00 78.06 84 LEU A CA 1
ATOM 632 C C . LEU A 1 84 ? -20.523 -5.382 16.367 1.00 78.06 84 LEU A C 1
ATOM 634 O O . LEU A 1 84 ? -19.539 -5.255 15.644 1.00 78.06 84 LEU A O 1
ATOM 638 N N . ARG A 1 85 ? -20.833 -4.516 17.332 1.00 78.12 85 ARG A N 1
ATOM 639 C CA . ARG A 1 85 ? -20.128 -3.265 17.597 1.00 78.12 85 ARG A CA 1
ATOM 640 C C . ARG A 1 85 ? -18.670 -3.492 18.006 1.00 78.12 85 ARG A C 1
ATOM 642 O O . ARG A 1 85 ? -17.764 -2.830 17.496 1.00 78.12 85 ARG A O 1
ATOM 649 N N . VAL A 1 86 ? -18.442 -4.449 18.906 1.00 80.00 86 VAL A N 1
ATOM 650 C CA . VAL A 1 86 ? -17.096 -4.827 19.362 1.00 80.00 86 VAL A CA 1
ATOM 651 C C . VAL A 1 86 ? -16.309 -5.478 18.225 1.00 80.00 86 VAL A C 1
ATOM 653 O O . VAL A 1 86 ? -15.153 -5.122 18.010 1.00 80.00 86 VAL A O 1
ATOM 656 N N . THR A 1 87 ? -16.929 -6.358 17.435 1.00 83.75 87 THR A N 1
ATOM 657 C CA . THR A 1 87 ? -16.271 -6.968 16.271 1.00 83.75 87 THR A CA 1
ATOM 658 C C . THR A 1 87 ? -15.869 -5.922 15.230 1.00 83.75 87 THR A C 1
ATOM 660 O O . THR A 1 87 ? -14.721 -5.925 14.790 1.00 83.75 87 THR A O 1
ATOM 663 N N . SER A 1 88 ? -16.750 -4.978 14.880 1.00 81.62 88 SER A N 1
ATOM 664 C CA . SER A 1 88 ? -16.406 -3.888 13.954 1.00 81.62 88 SER A CA 1
ATOM 665 C C . SER A 1 88 ? -15.302 -2.976 14.498 1.00 81.62 88 SER A C 1
ATOM 667 O O . SER A 1 88 ? -14.463 -2.514 13.729 1.00 81.62 88 SER A O 1
ATOM 669 N N . MET A 1 89 ? -15.245 -2.765 15.819 1.00 83.44 89 MET A N 1
ATOM 670 C CA . MET A 1 89 ? -14.175 -1.993 16.458 1.00 83.44 89 MET A CA 1
ATOM 671 C C . MET A 1 89 ? -12.827 -2.707 16.340 1.00 83.44 89 MET A C 1
ATOM 673 O O . MET A 1 89 ? -11.852 -2.098 15.907 1.00 83.44 89 MET A O 1
ATOM 677 N N . ILE A 1 90 ? -12.777 -3.999 16.681 1.00 85.12 90 ILE A N 1
ATOM 678 C CA . ILE A 1 90 ? -11.557 -4.812 16.592 1.00 85.12 90 ILE A CA 1
ATOM 679 C C . ILE A 1 90 ? -11.060 -4.860 15.145 1.00 85.12 90 ILE A C 1
ATOM 681 O O . ILE A 1 90 ? -9.884 -4.612 14.896 1.00 85.12 90 ILE A O 1
ATOM 685 N N . LEU A 1 91 ? -11.954 -5.113 14.185 1.00 86.38 91 LEU A N 1
ATOM 686 C CA . LEU A 1 91 ? -11.601 -5.127 12.764 1.00 86.38 91 LEU A CA 1
ATOM 687 C C . LEU A 1 91 ? -11.103 -3.757 12.286 1.00 86.38 91 LEU A C 1
ATOM 689 O O . LEU A 1 91 ? -10.101 -3.688 11.580 1.00 86.38 91 LEU A O 1
ATOM 693 N N . GLY A 1 92 ? -11.753 -2.666 12.699 1.00 82.81 92 GLY A N 1
ATOM 694 C CA . GLY A 1 92 ? -11.320 -1.309 12.366 1.00 82.81 92 GLY A CA 1
ATOM 695 C C . GLY A 1 92 ? -9.919 -0.995 12.893 1.00 82.81 92 GLY A C 1
ATOM 696 O O . GLY A 1 92 ? -9.079 -0.503 12.140 1.00 82.81 92 GLY A O 1
ATOM 697 N N . VAL A 1 93 ? -9.637 -1.338 14.155 1.00 85.06 93 VAL A N 1
ATOM 698 C CA . VAL A 1 93 ? -8.304 -1.168 14.757 1.00 85.06 93 VAL A CA 1
ATOM 699 C C . VAL A 1 93 ? -7.270 -2.026 14.035 1.00 85.06 93 VAL A C 1
ATOM 701 O O . VAL A 1 93 ? -6.226 -1.504 13.668 1.00 85.06 93 VAL A O 1
ATOM 704 N N . LEU A 1 94 ? -7.564 -3.298 13.749 1.00 87.31 94 LEU A N 1
ATOM 705 C CA . LEU A 1 94 ? -6.651 -4.183 13.018 1.00 87.31 94 LEU A CA 1
ATOM 706 C C . LEU A 1 94 ? -6.272 -3.623 11.645 1.00 87.31 94 LEU A C 1
ATOM 708 O O . LEU A 1 94 ? -5.101 -3.666 11.278 1.00 87.31 94 LEU A O 1
ATOM 712 N N . VAL A 1 95 ? -7.231 -3.064 10.901 1.00 86.25 95 VAL A N 1
ATOM 713 C CA . VAL A 1 95 ? -6.969 -2.446 9.592 1.00 86.25 95 VAL A CA 1
ATOM 714 C C . VAL A 1 95 ? -6.063 -1.222 9.729 1.00 86.25 95 VAL A C 1
ATOM 716 O O . VAL A 1 95 ? -5.096 -1.093 8.980 1.00 86.25 95 VAL A O 1
ATOM 719 N N . VAL A 1 96 ? -6.327 -0.344 10.700 1.00 84.38 96 VAL A N 1
ATOM 720 C CA . VAL A 1 96 ? -5.498 0.850 10.941 1.00 84.38 96 VAL A CA 1
ATOM 721 C C . VAL A 1 96 ? -4.098 0.466 11.422 1.00 84.38 96 VAL A C 1
ATOM 723 O O . VAL A 1 96 ? -3.113 1.026 10.949 1.00 84.38 96 VAL A O 1
ATOM 726 N N . THR A 1 97 ? -3.985 -0.516 12.316 1.00 85.19 97 THR A N 1
ATOM 727 C CA . THR A 1 97 ? -2.697 -1.031 12.792 1.00 85.19 97 THR A CA 1
ATOM 728 C C . THR A 1 97 ? -1.919 -1.706 11.669 1.00 85.19 97 THR A C 1
ATOM 730 O O . THR A 1 97 ? -0.718 -1.489 11.571 1.00 85.19 97 THR A O 1
ATOM 733 N N . ASN A 1 98 ? -2.573 -2.473 10.793 1.00 84.69 98 ASN A N 1
ATOM 734 C CA . ASN A 1 98 ? -1.926 -3.064 9.621 1.00 84.69 98 ASN A CA 1
ATOM 735 C C . ASN A 1 98 ? -1.411 -1.978 8.664 1.00 84.69 98 ASN A C 1
ATOM 737 O O . ASN A 1 98 ? -0.276 -2.057 8.200 1.00 84.69 98 ASN A O 1
ATOM 741 N N . LEU A 1 99 ? -2.198 -0.921 8.445 1.00 83.25 99 LEU A N 1
ATOM 742 C CA . LEU A 1 99 ? -1.778 0.214 7.629 1.00 83.25 99 LEU A CA 1
ATOM 743 C C . LEU A 1 99 ? -0.575 0.952 8.239 1.00 83.25 99 LEU A C 1
ATOM 745 O O . LEU A 1 99 ? 0.398 1.228 7.539 1.00 83.25 99 LEU A O 1
ATOM 749 N N . ALA A 1 100 ? -0.613 1.218 9.546 1.00 82.31 100 ALA A N 1
ATOM 750 C CA . ALA A 1 100 ? 0.490 1.839 10.272 1.00 82.31 100 ALA A CA 1
ATOM 751 C C . ALA A 1 100 ? 1.748 0.954 10.256 1.00 82.31 100 ALA A C 1
ATOM 753 O O . ALA A 1 100 ? 2.844 1.441 9.988 1.00 82.31 100 ALA A O 1
ATOM 754 N N . ALA A 1 101 ? 1.600 -0.358 10.454 1.00 81.94 101 ALA A N 1
ATOM 755 C CA . ALA A 1 101 ? 2.697 -1.312 10.353 1.00 81.94 101 ALA A CA 1
ATOM 756 C C . ALA A 1 101 ? 3.316 -1.298 8.950 1.00 81.94 101 ALA A C 1
ATOM 758 O O . ALA A 1 101 ? 4.532 -1.237 8.833 1.00 81.94 101 ALA A O 1
ATOM 759 N N . ARG A 1 102 ? 2.501 -1.257 7.887 1.00 75.69 102 ARG A N 1
ATOM 760 C CA . ARG A 1 102 ? 2.981 -1.179 6.499 1.00 75.69 102 ARG A CA 1
ATOM 761 C C . ARG A 1 102 ? 3.716 0.133 6.199 1.00 75.69 102 ARG A C 1
ATOM 763 O O . ARG A 1 102 ? 4.683 0.104 5.453 1.00 75.69 102 ARG A O 1
ATOM 770 N N . SER A 1 103 ? 3.315 1.254 6.809 1.00 66.00 103 SER A N 1
ATOM 771 C CA . SER A 1 103 ? 4.068 2.518 6.708 1.00 66.00 103 SER A CA 1
ATOM 772 C C . SER A 1 103 ? 5.384 2.525 7.491 1.00 66.00 103 SER A C 1
ATOM 774 O O . SER A 1 103 ? 6.312 3.228 7.110 1.00 66.00 103 SER A O 1
ATOM 776 N N . LEU A 1 104 ? 5.468 1.757 8.583 1.00 67.75 104 LEU A N 1
ATOM 777 C CA . LEU A 1 104 ? 6.675 1.643 9.406 1.00 67.75 104 LEU A CA 1
ATOM 778 C C . LEU A 1 104 ? 7.659 0.606 8.849 1.00 67.75 104 LEU A C 1
ATOM 780 O O . LEU A 1 104 ? 8.853 0.721 9.094 1.00 67.75 104 LEU A O 1
ATOM 784 N N . ASN A 1 105 ? 7.174 -0.364 8.071 1.00 58.31 105 ASN A N 1
ATOM 785 C CA . ASN A 1 105 ? 7.985 -1.369 7.381 1.00 58.31 105 ASN A CA 1
ATOM 786 C C . ASN A 1 105 ? 8.561 -0.861 6.042 1.00 58.31 105 ASN A C 1
ATOM 788 O O . ASN A 1 105 ? 8.763 -1.641 5.118 1.00 58.31 105 ASN A O 1
ATOM 792 N N . LEU A 1 106 ? 8.813 0.447 5.927 1.00 47.97 106 LEU A N 1
ATOM 793 C CA . LEU A 1 106 ? 9.614 1.023 4.845 1.00 47.97 106 LEU A CA 1
ATOM 794 C C . LEU A 1 106 ? 11.109 0.812 5.146 1.00 47.97 106 LEU A C 1
ATOM 796 O O . LEU A 1 106 ? 11.831 1.773 5.410 1.00 47.97 106 LEU A O 1
ATOM 800 N N . VAL A 1 107 ? 11.541 -0.453 5.147 1.00 38.97 107 VAL A N 1
ATOM 801 C CA . VAL A 1 107 ? 12.935 -0.902 4.981 1.00 38.97 107 VAL A CA 1
ATOM 802 C C . VAL A 1 107 ? 12.921 -2.159 4.128 1.00 38.97 107 VAL A C 1
ATOM 804 O O . VAL A 1 107 ? 12.151 -3.083 4.474 1.00 38.97 107 VAL A O 1
#

Mean predicted aligned error: 9.67 Å

Sequence (107 aa):
MGIVLILAAALFSEVVAMWGPPDEPDVDATLEDLSQYLEDLDGYNDLDRVVTSIGTILQTVGLGLIGYALLREAHSSKHEHTALRVTSMILGVLVVTNLAARSLNLV

Solvent-accessible surface area (backbone atoms only — not comparable to full-atom values): 5766 Å² total; per-residue (Å²): 114,28,67,58,34,37,52,52,18,56,54,45,50,50,57,55,65,72,70,54,79,72,76,80,74,58,99,82,54,49,73,63,55,51,52,50,47,53,52,50,43,50,53,50,51,52,49,48,50,52,40,48,50,51,22,51,51,33,34,51,52,11,47,50,47,44,18,50,52,26,41,50,56,35,65,48,87,86,59,94,48,68,65,61,29,51,52,29,37,53,52,13,51,51,45,49,52,50,50,51,48,58,67,68,57,78,120

Nearest PDB structures (foldseek):
  8fpf-assembly1_C  TM=4.153E-01  e=8.969E+00  Bacillus subtilis subsp. subtilis str. 168